Protein AF-A0A1A9I3S2-F1 (afdb_monomer_lite)

Sequence (131 aa):
MKIKRNLLPFLLFCLSVMEIPSVNAQLLFPDSGAPFLPDLVSTKNAEVKTNFNSTGTKMLWGGIDRIKGKKDPDIRELHKINDQWAPAQPANFNSDSSDSDPFFAPDDSGIYFFFRQDGWFWRRCSLLSSV

Radius of gyration: 23.64 Å; chains: 1; bounding box: 88×28×44 Å

pLDDT: mean 79.75, std 15.88, range [40.03, 97.0]

Structure (mmCIF, N/CA/C/O backbone):
data_AF-A0A1A9I3S2-F1
#
_entry.id   AF-A0A1A9I3S2-F1
#
loop_
_atom_site.group_PDB
_atom_site.id
_atom_site.type_symbol
_atom_site.label_atom_id
_atom_site.label_alt_id
_atom_site.label_comp_id
_atom_site.label_asym_id
_atom_site.label_entity_id
_atom_site.label_seq_id
_atom_site.pdbx_PDB_ins_code
_atom_site.Cartn_x
_atom_site.Cartn_y
_atom_site.Cartn_z
_atom_site.occupancy
_atom_site.B_iso_or_equiv
_atom_site.auth_seq_id
_atom_site.auth_comp_id
_atom_site.auth_asym_id
_atom_site.auth_atom_id
_atom_site.pdbx_PDB_model_num
ATOM 1 N N . MET A 1 1 ? -71.799 3.273 22.355 1.00 40.03 1 MET A N 1
ATOM 2 C CA . MET A 1 1 ? -70.868 3.816 21.341 1.00 40.03 1 MET A CA 1
ATOM 3 C C . MET A 1 1 ? -69.448 3.754 21.911 1.00 40.03 1 MET A C 1
ATOM 5 O O . MET A 1 1 ? -69.157 4.495 22.838 1.00 40.03 1 MET A O 1
ATOM 9 N N . LYS A 1 2 ? -68.613 2.787 21.489 1.00 43.72 2 LYS A N 1
ATOM 10 C CA . LYS A 1 2 ? -67.244 2.574 22.014 1.00 43.72 2 LYS A CA 1
ATOM 11 C C . LYS A 1 2 ? -66.227 3.180 21.044 1.00 43.72 2 LYS A C 1
ATOM 13 O O . LYS A 1 2 ? -66.106 2.707 19.920 1.00 43.72 2 LYS A O 1
ATOM 18 N N . ILE A 1 3 ? -65.503 4.207 21.483 1.00 51.12 3 ILE A N 1
ATOM 19 C CA . ILE A 1 3 ? -64.440 4.857 20.708 1.00 51.12 3 ILE A CA 1
ATOM 20 C C . ILE A 1 3 ? -63.161 4.021 20.868 1.00 51.12 3 ILE A C 1
ATOM 22 O O . ILE A 1 3 ? -62.609 3.939 21.965 1.00 51.12 3 ILE A O 1
ATOM 26 N N . LYS A 1 4 ? -62.694 3.373 19.792 1.00 54.69 4 LYS A N 1
ATOM 27 C CA . LYS A 1 4 ? -61.375 2.720 19.755 1.00 54.69 4 LYS A CA 1
ATOM 28 C C . LYS A 1 4 ? -60.308 3.796 19.541 1.00 54.69 4 LYS A C 1
ATOM 30 O O . LYS A 1 4 ? -60.227 4.381 18.466 1.00 54.69 4 LYS A O 1
ATOM 35 N N . ARG A 1 5 ? -59.504 4.075 20.570 1.00 58.88 5 ARG A N 1
ATOM 36 C CA . ARG A 1 5 ? -58.331 4.957 20.471 1.00 58.88 5 ARG A CA 1
ATOM 37 C C . ARG A 1 5 ? -57.192 4.197 19.781 1.00 58.88 5 ARG A C 1
ATOM 39 O O . ARG A 1 5 ? -56.639 3.271 20.365 1.00 58.88 5 ARG A O 1
ATOM 46 N N . ASN A 1 6 ? -56.859 4.578 18.548 1.00 54.81 6 ASN A N 1
ATOM 47 C CA . ASN A 1 6 ? -55.665 4.097 17.850 1.00 54.81 6 ASN A CA 1
ATOM 48 C C . ASN A 1 6 ? -54.420 4.724 18.498 1.00 54.81 6 ASN A C 1
ATOM 50 O O . ASN A 1 6 ? -54.184 5.917 18.339 1.00 54.81 6 ASN A O 1
ATOM 54 N N . LEU A 1 7 ? -53.634 3.917 19.220 1.00 60.06 7 LEU A N 1
ATOM 55 C CA . LEU A 1 7 ? -52.361 4.313 19.853 1.00 60.06 7 LEU A CA 1
ATOM 56 C C . LEU A 1 7 ? -51.160 4.341 18.884 1.00 60.06 7 LEU A C 1
ATOM 58 O O . LEU A 1 7 ? -50.065 4.744 19.268 1.00 60.06 7 LEU A O 1
ATOM 62 N N . LEU A 1 8 ? -51.364 3.955 17.621 1.00 56.53 8 LEU A N 1
ATOM 63 C CA . LEU A 1 8 ? -50.316 3.870 16.601 1.00 56.53 8 LEU A CA 1
ATOM 64 C C . LEU A 1 8 ? -49.541 5.180 16.319 1.00 56.53 8 LEU A C 1
ATOM 66 O O . LEU A 1 8 ? -48.327 5.091 16.146 1.00 56.53 8 LEU A O 1
ATOM 70 N N . PRO A 1 9 ? -50.147 6.388 16.306 1.00 54.97 9 PRO A N 1
ATOM 71 C CA . PRO A 1 9 ? -49.386 7.603 16.011 1.00 54.97 9 PRO A CA 1
ATOM 72 C C . PRO A 1 9 ? -48.502 8.048 17.186 1.00 54.97 9 PRO A C 1
ATOM 74 O O . PRO A 1 9 ? -47.575 8.823 16.983 1.00 54.97 9 PRO A O 1
ATOM 77 N N . PHE A 1 10 ? -48.744 7.542 18.402 1.00 53.94 10 PHE A N 1
ATOM 78 C CA . PHE A 1 10 ? -47.930 7.867 19.577 1.00 53.94 10 PHE A CA 1
ATOM 79 C C . PHE A 1 10 ? -46.638 7.036 19.626 1.00 53.94 10 PHE A C 1
ATOM 81 O O . PHE A 1 10 ? -45.590 7.537 20.018 1.00 53.94 10 PHE A O 1
ATOM 88 N N . LEU A 1 11 ? -46.688 5.783 19.157 1.00 53.59 11 LEU A N 1
ATOM 89 C CA . LEU A 1 11 ? -45.513 4.905 19.088 1.00 53.59 11 LEU A CA 1
ATOM 90 C C . LEU A 1 11 ? -44.508 5.324 18.003 1.00 53.59 11 LEU A C 1
ATOM 92 O O . LEU A 1 11 ? -43.307 5.165 18.201 1.00 53.59 11 LEU A O 1
ATOM 96 N N . LEU A 1 12 ? -44.973 5.904 16.891 1.00 53.69 12 LEU A N 1
ATOM 97 C CA . LEU A 1 12 ? -44.101 6.405 15.819 1.00 53.69 12 LEU A CA 1
ATOM 98 C C . LEU A 1 12 ? -43.346 7.691 16.193 1.00 53.69 12 LEU A C 1
ATOM 100 O O . LEU A 1 12 ? -42.272 7.932 15.651 1.00 53.69 12 LEU A O 1
ATOM 104 N N . PHE A 1 13 ? -43.854 8.484 17.141 1.00 51.25 13 PHE A N 1
ATOM 105 C CA . PHE A 1 13 ? -43.182 9.704 17.604 1.00 51.25 13 PHE A CA 1
ATOM 106 C C . PHE A 1 13 ? -42.066 9.420 18.628 1.00 51.25 13 PHE A C 1
ATOM 108 O O . PHE A 1 13 ? -41.108 10.178 18.727 1.00 51.25 13 PHE A O 1
ATOM 115 N N . CYS A 1 14 ? -42.131 8.304 19.364 1.00 45.00 14 CYS A N 1
ATOM 116 C CA . CYS A 1 14 ? -41.080 7.936 20.323 1.00 45.00 14 CYS A CA 1
ATOM 117 C C . CYS A 1 14 ? -39.807 7.369 19.674 1.00 45.00 14 CYS A C 1
ATOM 119 O O . CYS A 1 14 ? -38.754 7.402 20.301 1.00 45.00 14 CYS A O 1
ATOM 121 N N . LEU A 1 15 ? -39.867 6.872 18.434 1.00 50.44 15 LEU A N 1
ATOM 122 C CA . LEU A 1 15 ? -38.684 6.349 17.739 1.00 50.44 15 LEU A CA 1
ATOM 123 C C . LEU A 1 15 ? -37.826 7.429 17.060 1.00 50.44 15 LEU A C 1
ATOM 125 O O . LEU A 1 15 ? -36.729 7.115 16.607 1.00 50.44 15 LEU A O 1
ATOM 129 N N . SER A 1 16 ? -38.272 8.689 16.994 1.00 52.94 16 SER A N 1
ATOM 130 C CA . SER A 1 16 ? -37.545 9.752 16.283 1.00 52.94 16 SER A CA 1
ATOM 131 C C . SER A 1 16 ? -36.531 10.522 17.134 1.00 52.94 16 SER A C 1
ATOM 133 O O . SER A 1 16 ? -35.936 11.473 16.636 1.00 52.94 16 SER A O 1
ATOM 135 N N . VAL A 1 17 ? -36.325 10.151 18.402 1.00 58.19 17 VAL A N 1
ATOM 136 C CA . VAL A 1 17 ? -35.373 10.838 19.294 1.00 58.19 17 VAL A CA 1
ATOM 137 C C . VAL A 1 17 ? -34.492 9.823 20.022 1.00 58.19 17 VAL A C 1
ATOM 139 O O . VAL A 1 17 ? -34.403 9.804 21.244 1.00 58.19 17 VAL A O 1
ATOM 142 N N . MET A 1 18 ? -33.838 8.934 19.274 1.00 61.84 18 MET A N 1
ATOM 143 C CA . MET A 1 18 ? -32.569 8.399 19.766 1.00 61.84 18 MET A CA 1
ATOM 144 C C . MET A 1 18 ? -31.526 9.488 19.524 1.00 61.84 18 MET A C 1
ATOM 146 O O . MET A 1 18 ? -31.082 9.685 18.394 1.00 61.84 18 MET A O 1
ATOM 150 N N . GLU A 1 19 ? -31.198 10.249 20.569 1.00 61.25 19 GLU A N 1
ATOM 151 C CA . GLU A 1 19 ? -30.024 11.119 20.564 1.00 61.25 19 GLU A CA 1
ATOM 152 C C . GLU A 1 19 ? -28.807 10.263 20.211 1.00 61.25 19 GLU A C 1
ATOM 154 O O . GLU A 1 19 ? -28.432 9.355 20.954 1.00 61.25 19 GLU A O 1
ATOM 159 N N . ILE A 1 20 ? -28.207 10.527 19.051 1.00 68.31 20 ILE A N 1
ATOM 160 C CA . ILE A 1 20 ? -26.888 9.995 18.733 1.00 68.31 20 ILE A CA 1
ATOM 161 C C . ILE A 1 20 ? -25.950 10.640 19.757 1.00 68.31 20 ILE A C 1
ATOM 163 O O . ILE A 1 20 ? -25.836 11.870 19.746 1.00 68.31 20 ILE A O 1
ATOM 167 N N . PRO A 1 21 ? -25.308 9.877 20.661 1.00 67.62 21 PRO A N 1
ATOM 168 C CA . PRO A 1 21 ? -24.376 10.463 21.606 1.00 67.62 21 PRO A CA 1
ATOM 169 C C . PRO A 1 21 ? -23.288 11.177 20.808 1.00 67.62 21 PRO A C 1
ATOM 171 O O . PRO A 1 21 ? -22.611 10.576 19.971 1.00 67.62 21 PRO A O 1
ATOM 174 N N . SER A 1 22 ? -23.149 12.481 21.035 1.00 67.75 22 SER A N 1
ATOM 175 C CA . SER A 1 22 ? -22.074 13.267 20.452 1.00 67.75 22 SER A CA 1
ATOM 176 C C . SER A 1 22 ? -20.765 12.790 21.071 1.00 67.75 22 SER A C 1
ATOM 178 O O . SER A 1 22 ? -20.402 13.142 22.192 1.00 67.75 22 SER A O 1
ATOM 180 N N . VAL A 1 23 ? -20.053 11.929 20.347 1.00 70.50 23 VAL A N 1
ATOM 181 C CA . VAL A 1 23 ? -18.688 11.561 20.712 1.00 70.50 23 VAL A CA 1
ATOM 182 C C . VAL A 1 23 ? -17.849 12.825 20.581 1.00 70.50 23 VAL A C 1
ATOM 184 O O . VAL A 1 23 ? -17.577 13.297 19.478 1.00 70.50 23 VAL A O 1
ATOM 187 N N . ASN A 1 24 ? -17.464 13.397 21.720 1.00 71.19 24 ASN A N 1
ATOM 188 C CA . ASN A 1 24 ? -16.482 14.468 21.776 1.00 71.19 24 ASN A CA 1
ATOM 189 C C . ASN A 1 24 ? -15.106 13.857 21.474 1.00 71.19 24 ASN A C 1
ATOM 191 O O . ASN A 1 24 ? -14.344 13.507 22.372 1.00 71.19 24 ASN A O 1
ATOM 195 N N . ALA A 1 25 ? -14.839 13.626 20.190 1.00 73.94 25 ALA A N 1
ATOM 196 C CA . ALA A 1 25 ? -13.532 13.212 19.717 1.00 73.94 25 ALA A CA 1
ATOM 197 C C . ALA A 1 25 ? -12.644 14.458 19.654 1.00 73.94 25 ALA A C 1
ATOM 199 O O . ALA A 1 25 ? -12.697 15.226 18.693 1.00 73.94 25 ALA A O 1
ATOM 200 N N . GLN A 1 26 ? -11.839 14.684 20.692 1.00 77.69 26 GLN A N 1
ATOM 201 C CA . GLN A 1 26 ? -10.739 15.636 20.581 1.00 77.69 26 GLN A CA 1
ATOM 202 C C . GLN A 1 26 ? -9.691 15.064 19.631 1.00 77.69 26 GLN A C 1
ATOM 204 O O . GLN A 1 26 ? -9.166 13.970 19.845 1.00 77.69 26 GLN A O 1
ATOM 209 N N . LEU A 1 27 ? -9.389 15.814 18.574 1.00 74.31 27 LEU A N 1
ATOM 210 C CA . LEU A 1 27 ? -8.309 15.471 17.667 1.00 74.31 27 LEU A CA 1
ATOM 211 C C . LEU A 1 27 ? -6.982 15.801 18.361 1.00 74.31 27 LEU A C 1
ATOM 213 O O . LEU A 1 27 ? -6.622 16.967 18.518 1.00 74.31 27 LEU A O 1
ATOM 217 N N . LEU A 1 28 ? -6.286 14.768 18.829 1.00 76.75 28 LEU A N 1
ATOM 218 C CA . LEU A 1 28 ? -4.946 14.897 19.391 1.00 76.75 28 LEU A CA 1
ATOM 219 C C . LEU A 1 28 ? -3.943 14.894 18.239 1.00 76.75 28 LEU A C 1
ATOM 221 O O . LEU A 1 28 ? -3.691 13.857 17.627 1.00 76.75 28 LEU A O 1
ATOM 225 N N . PHE A 1 29 ? -3.379 16.059 17.940 1.00 75.19 29 PHE A N 1
ATOM 226 C CA . PHE A 1 29 ? -2.214 16.146 17.071 1.00 75.19 29 PHE A CA 1
ATOM 227 C C . PHE A 1 29 ? -0.960 15.963 17.931 1.00 75.19 29 PHE A C 1
ATOM 229 O O . PHE A 1 29 ? -0.811 16.682 18.917 1.00 75.19 29 PHE A O 1
ATOM 236 N N . PRO A 1 30 ? -0.067 15.017 17.610 1.00 72.06 30 PRO A N 1
ATOM 237 C CA . PRO A 1 30 ? 1.220 14.942 18.286 1.00 72.06 30 PRO A CA 1
ATOM 238 C C . PRO A 1 30 ? 2.056 16.198 17.984 1.00 72.06 30 PRO A C 1
ATOM 240 O O . PRO A 1 30 ? 2.025 16.711 16.866 1.00 72.06 30 PRO A O 1
ATOM 243 N N . ASP A 1 31 ? 2.837 16.662 18.966 1.00 71.38 31 ASP A N 1
ATOM 244 C CA . ASP A 1 31 ? 3.684 17.867 18.860 1.00 71.38 31 ASP A CA 1
ATOM 245 C C . ASP A 1 31 ? 4.813 17.738 17.815 1.00 71.38 31 ASP A C 1
ATOM 247 O O . ASP A 1 31 ? 5.454 18.722 17.443 1.00 71.38 31 ASP A O 1
ATOM 251 N N . SER A 1 32 ? 5.068 16.524 17.321 1.00 76.56 32 SER A N 1
ATOM 252 C CA . SER A 1 32 ? 6.005 16.245 16.238 1.00 76.56 32 SER A CA 1
ATOM 253 C C . SER A 1 32 ? 5.445 15.193 15.280 1.00 76.56 32 SER A C 1
ATOM 255 O O . SER A 1 32 ? 4.695 14.293 15.666 1.00 76.56 32 SER A O 1
ATOM 257 N N . GLY A 1 33 ? 5.809 15.312 14.001 1.00 79.62 33 GLY A N 1
ATOM 258 C CA . GLY A 1 33 ? 5.487 14.307 12.994 1.00 79.62 33 GLY A CA 1
ATOM 259 C C . GLY A 1 33 ? 6.255 13.020 13.277 1.00 79.62 33 GLY A C 1
ATOM 260 O O . GLY A 1 33 ? 7.434 12.918 12.945 1.00 79.62 33 GLY A O 1
ATOM 261 N N . ALA A 1 34 ? 5.599 12.050 13.908 1.00 84.94 34 ALA A N 1
ATOM 262 C CA . ALA A 1 34 ? 6.142 10.710 14.080 1.00 84.94 34 ALA A CA 1
ATOM 263 C C . ALA A 1 34 ? 5.938 9.875 12.799 1.00 84.94 34 ALA A C 1
ATOM 265 O O . ALA A 1 34 ? 4.919 10.051 12.121 1.00 84.94 34 ALA A O 1
ATOM 266 N N . PRO A 1 35 ? 6.858 8.945 12.474 1.00 89.44 35 PRO A N 1
ATOM 267 C CA . PRO A 1 35 ? 6.637 7.963 11.418 1.00 89.44 35 PRO A CA 1
ATOM 268 C C . PRO A 1 35 ? 5.333 7.193 11.640 1.00 89.44 35 PRO A C 1
ATOM 270 O O . PRO A 1 35 ? 5.015 6.790 12.763 1.00 89.44 35 PRO A O 1
ATOM 273 N N . PHE A 1 36 ? 4.583 6.967 10.566 1.00 90.06 36 PHE A N 1
ATOM 274 C CA . PHE A 1 36 ? 3.332 6.228 10.637 1.00 90.06 36 PHE A CA 1
ATOM 275 C C . PHE A 1 36 ? 3.618 4.726 10.549 1.00 90.06 36 PHE A C 1
ATOM 277 O O . PHE A 1 36 ? 4.164 4.262 9.552 1.00 90.06 36 PHE A O 1
ATOM 284 N N . LEU A 1 37 ? 3.249 3.967 11.591 1.00 92.88 37 LEU A N 1
ATOM 285 C CA . LEU A 1 37 ? 3.543 2.529 11.712 1.00 92.88 37 LEU A CA 1
ATOM 286 C C . LEU A 1 37 ? 5.005 2.211 11.336 1.00 92.88 37 LEU A C 1
ATOM 288 O O . LEU A 1 37 ? 5.252 1.618 10.276 1.00 92.88 37 LEU A O 1
ATOM 292 N N . PRO A 1 38 ? 5.972 2.639 12.171 1.00 93.25 38 PRO A N 1
ATOM 293 C CA . PRO A 1 38 ? 7.391 2.475 11.877 1.00 93.25 38 PRO A CA 1
ATOM 294 C C . PRO A 1 38 ? 7.728 1.012 11.574 1.00 93.25 38 PRO A C 1
ATOM 296 O O . PRO A 1 38 ? 7.138 0.097 12.147 1.00 93.25 38 PRO A O 1
ATOM 299 N N . ASP A 1 39 ? 8.648 0.814 10.630 1.00 91.88 39 ASP A N 1
ATOM 300 C CA . ASP A 1 39 ? 9.134 -0.482 10.135 1.00 91.88 39 ASP A CA 1
ATOM 301 C C . ASP A 1 39 ? 8.110 -1.330 9.353 1.00 91.88 39 ASP A C 1
ATOM 303 O O . ASP A 1 39 ? 8.498 -2.277 8.665 1.00 91.88 39 ASP A O 1
ATOM 307 N N . LEU A 1 40 ? 6.825 -0.957 9.368 1.00 93.25 40 LEU A N 1
ATOM 308 C CA . LEU A 1 40 ? 5.772 -1.573 8.556 1.00 93.25 40 LEU A CA 1
ATOM 309 C C . LEU A 1 40 ? 5.442 -0.729 7.320 1.00 93.25 40 LEU A C 1
ATOM 311 O O . LEU A 1 40 ? 5.560 -1.217 6.193 1.00 93.25 40 LEU A O 1
ATOM 315 N N . VAL A 1 41 ? 5.049 0.532 7.530 1.00 93.56 41 VAL A N 1
ATOM 316 C CA . VAL A 1 41 ? 4.703 1.478 6.455 1.00 93.56 41 VAL A CA 1
ATOM 317 C C . VAL A 1 41 ? 5.864 2.435 6.227 1.00 93.56 41 VAL A C 1
ATOM 319 O O . VAL A 1 41 ? 6.534 2.329 5.195 1.00 93.56 41 VAL A O 1
ATOM 322 N N . SER A 1 42 ? 6.147 3.297 7.210 1.00 92.81 42 SER A N 1
ATOM 323 C CA . SER A 1 42 ? 7.313 4.178 7.183 1.00 92.81 42 SER A CA 1
ATOM 324 C C . SER A 1 42 ? 8.580 3.353 7.384 1.00 92.81 42 SER A C 1
ATOM 326 O O . SER A 1 42 ? 8.919 2.923 8.488 1.00 92.81 42 SER A O 1
ATOM 328 N N . THR A 1 43 ? 9.272 3.113 6.276 1.00 91.31 43 THR A N 1
ATOM 329 C CA . THR A 1 43 ? 10.536 2.373 6.225 1.00 91.31 43 THR A CA 1
ATOM 330 C C . THR A 1 43 ? 11.622 3.278 5.642 1.00 91.31 43 THR A C 1
ATOM 332 O O . THR A 1 43 ? 11.396 4.456 5.392 1.00 91.31 43 THR A O 1
ATOM 335 N N . LYS A 1 44 ? 12.815 2.744 5.357 1.00 90.56 44 LYS A N 1
ATOM 336 C CA . LYS A 1 44 ? 13.837 3.491 4.595 1.00 90.56 44 LYS A CA 1
ATOM 337 C C . LYS A 1 44 ? 13.399 3.853 3.165 1.00 90.56 44 LYS A C 1
ATOM 339 O O . LYS A 1 44 ? 14.054 4.656 2.509 1.00 90.56 44 LYS A O 1
ATOM 344 N N . ASN A 1 45 ? 12.375 3.171 2.656 1.00 88.56 45 ASN A N 1
ATOM 345 C CA . ASN A 1 45 ? 11.804 3.370 1.334 1.00 88.56 45 ASN A CA 1
ATOM 346 C C . ASN A 1 45 ? 10.601 4.301 1.422 1.00 88.56 45 ASN A C 1
ATOM 348 O O . ASN A 1 45 ? 9.851 4.203 2.388 1.00 88.56 45 ASN A O 1
ATOM 352 N N . ALA A 1 46 ? 10.395 5.129 0.399 1.00 89.62 46 ALA A N 1
ATOM 353 C CA . ALA A 1 46 ? 9.303 6.091 0.402 1.00 89.62 46 ALA A CA 1
ATOM 354 C C . ALA A 1 46 ? 7.934 5.419 0.223 1.00 89.62 46 ALA A C 1
ATOM 356 O O . ALA A 1 46 ? 7.757 4.531 -0.619 1.00 89.62 46 ALA A O 1
ATOM 357 N N . GLU A 1 47 ? 6.972 5.900 1.000 1.00 92.44 47 GLU A N 1
ATOM 358 C CA . GLU A 1 47 ? 5.549 5.615 0.921 1.00 92.44 47 GLU A CA 1
ATOM 359 C C . GLU A 1 47 ? 4.777 6.810 0.345 1.00 92.44 47 GLU A C 1
ATOM 361 O O . GLU A 1 47 ? 5.025 7.967 0.686 1.00 92.44 47 GLU A O 1
ATOM 366 N N . VAL A 1 48 ? 3.822 6.539 -0.544 1.00 91.88 48 VAL A N 1
ATOM 367 C CA . VAL A 1 48 ? 2.995 7.569 -1.181 1.00 91.88 48 VAL A CA 1
ATOM 368 C C . VAL A 1 48 ? 1.527 7.165 -1.111 1.00 91.88 48 VAL A C 1
ATOM 370 O O . VAL A 1 48 ? 1.170 6.044 -1.470 1.00 91.88 48 VAL A O 1
ATOM 373 N N . LYS A 1 49 ? 0.681 8.112 -0.677 1.00 92.06 49 LYS A N 1
ATOM 374 C CA . LYS A 1 49 ? -0.787 7.991 -0.609 1.00 92.06 49 LYS A CA 1
ATOM 375 C C . LYS A 1 49 ? -1.259 6.711 0.090 1.00 92.06 49 LYS A C 1
ATOM 377 O O . LYS A 1 49 ? -1.806 5.803 -0.533 1.00 92.06 49 LYS A O 1
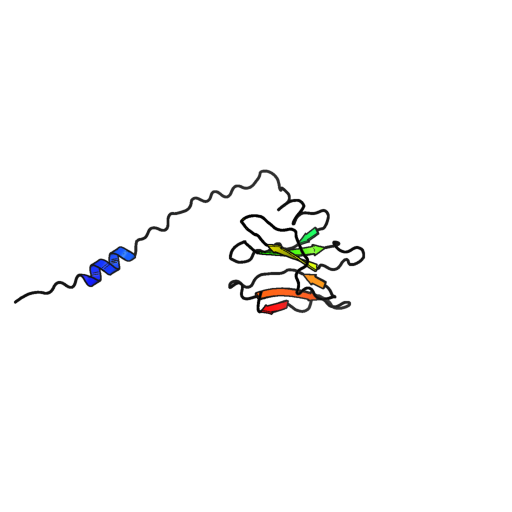ATOM 382 N N . THR A 1 50 ? -1.073 6.673 1.403 1.00 94.56 50 THR A N 1
ATOM 383 C CA . THR A 1 50 ? -1.642 5.629 2.257 1.00 94.56 50 THR A CA 1
ATOM 384 C C . THR A 1 50 ? -3.162 5.745 2.310 1.00 94.56 50 THR A C 1
ATOM 386 O O . THR A 1 50 ? -3.696 6.809 2.614 1.00 94.56 50 THR A O 1
ATOM 389 N N . ASN A 1 51 ? -3.851 4.643 2.035 1.00 95.62 51 ASN A N 1
ATOM 390 C CA . ASN A 1 51 ? -5.304 4.551 1.986 1.00 95.62 51 ASN A CA 1
ATOM 391 C C . ASN A 1 51 ? -5.792 3.353 2.794 1.00 95.62 51 ASN A C 1
ATOM 393 O O . ASN A 1 51 ? -5.151 2.305 2.806 1.00 95.62 51 ASN A O 1
ATOM 397 N N . PHE A 1 52 ? -6.944 3.502 3.439 1.00 96.31 52 PHE A N 1
ATOM 398 C CA . PHE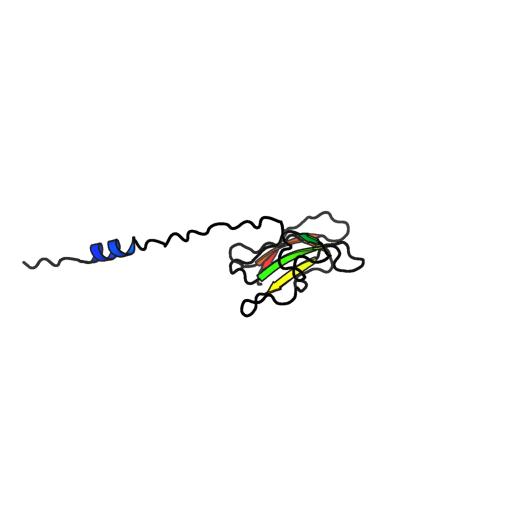 A 1 52 ? -7.606 2.447 4.202 1.00 96.31 52 PHE A CA 1
ATOM 399 C C . PHE A 1 52 ? -8.905 2.051 3.519 1.00 96.31 52 PHE A C 1
ATOM 401 O O . PHE A 1 52 ? -9.550 2.892 2.894 1.00 96.31 52 PHE A O 1
ATOM 408 N N . ASN A 1 53 ? -9.298 0.791 3.672 1.00 95.25 53 ASN A N 1
ATOM 409 C CA . ASN A 1 53 ? -10.655 0.378 3.336 1.00 95.25 53 ASN A CA 1
ATOM 410 C C . ASN A 1 53 ? -11.656 0.912 4.378 1.00 95.25 53 ASN A C 1
ATOM 412 O O . ASN A 1 53 ? -11.253 1.382 5.448 1.00 95.25 53 ASN A O 1
ATOM 416 N N . SER A 1 54 ? -12.957 0.807 4.103 1.00 94.81 54 SER A N 1
ATOM 417 C CA . SER A 1 54 ? -14.000 1.401 4.957 1.00 94.81 54 SER A CA 1
ATOM 418 C C . SER A 1 54 ? -13.977 0.907 6.413 1.00 94.81 54 SER A C 1
ATOM 420 O O . SER A 1 54 ? -14.298 1.659 7.333 1.00 94.81 54 SER A O 1
ATOM 422 N N . THR A 1 55 ? -13.541 -0.336 6.644 1.00 93.75 55 THR A N 1
ATOM 423 C CA . THR A 1 55 ? -13.447 -0.943 7.982 1.00 93.75 55 THR A CA 1
ATOM 424 C C . THR A 1 55 ? -12.127 -0.654 8.702 1.00 93.75 55 THR A C 1
ATOM 426 O O . THR A 1 55 ? -11.975 -1.020 9.867 1.00 93.75 55 THR A O 1
ATOM 429 N N . GLY A 1 56 ? -11.142 -0.044 8.034 1.00 95.44 56 GLY A N 1
ATOM 430 C CA . GLY A 1 56 ? -9.816 0.218 8.602 1.00 95.44 56 GLY A CA 1
ATOM 431 C C . GLY A 1 56 ? -8.993 -1.044 8.902 1.00 95.44 56 GLY A C 1
ATOM 432 O O . GLY A 1 56 ? -8.062 -1.000 9.716 1.00 95.44 56 GLY A O 1
ATOM 433 N N . THR A 1 57 ? -9.336 -2.176 8.278 1.00 96.31 57 THR A N 1
ATOM 434 C CA . THR A 1 57 ? -8.653 -3.471 8.453 1.00 96.31 57 THR A CA 1
ATOM 435 C C . THR A 1 57 ? -7.707 -3.811 7.308 1.00 96.31 57 THR A C 1
ATOM 437 O O . THR A 1 57 ? -6.865 -4.691 7.466 1.00 96.31 57 THR A O 1
ATOM 440 N N . LYS A 1 58 ? -7.827 -3.141 6.161 1.00 96.31 58 LYS A N 1
ATOM 441 C CA . LYS A 1 58 ? -6.882 -3.219 5.044 1.00 96.31 58 LYS A CA 1
ATOM 442 C C . LYS A 1 58 ? -6.305 -1.834 4.772 1.00 96.31 58 LYS A C 1
ATOM 444 O O . LYS A 1 58 ? -6.996 -0.826 4.925 1.00 96.31 58 LYS A O 1
ATOM 449 N N . MET A 1 59 ? -5.050 -1.795 4.348 1.00 97.00 59 MET A N 1
ATOM 450 C CA . MET A 1 59 ? -4.367 -0.562 3.970 1.00 97.00 59 MET A CA 1
ATOM 451 C C . MET A 1 59 ? -3.530 -0.781 2.720 1.00 97.00 59 MET A C 1
ATOM 453 O O . MET A 1 59 ? -2.891 -1.823 2.605 1.00 97.00 59 MET A O 1
ATOM 457 N N . LEU A 1 60 ? -3.521 0.206 1.824 1.00 97.00 60 LEU A N 1
ATOM 458 C CA . LEU A 1 60 ? -2.745 0.219 0.588 1.00 97.00 60 LEU A CA 1
ATOM 459 C C . LEU A 1 60 ? -1.925 1.498 0.460 1.00 97.00 60 LEU A C 1
ATOM 461 O O . LEU A 1 60 ? -2.370 2.561 0.888 1.00 97.00 60 LEU A O 1
ATOM 465 N N . TRP A 1 61 ? -0.753 1.414 -0.161 1.00 95.94 61 TRP A N 1
ATOM 466 C CA . TRP A 1 61 ? 0.057 2.582 -0.522 1.00 95.94 61 TRP A CA 1
ATOM 467 C C . TRP A 1 61 ? 0.993 2.262 -1.690 1.00 95.94 61 TRP A C 1
ATOM 469 O O . TRP A 1 61 ? 1.270 1.096 -1.964 1.00 95.94 61 TRP A O 1
ATOM 479 N N . GLY A 1 62 ? 1.499 3.291 -2.371 1.00 93.44 62 GLY A N 1
ATOM 480 C CA . GLY A 1 62 ? 2.591 3.137 -3.336 1.00 93.44 62 GLY A CA 1
ATOM 481 C C . GLY A 1 62 ? 3.946 3.104 -2.627 1.00 93.44 62 GLY A C 1
ATOM 482 O O . GLY A 1 62 ? 4.250 4.008 -1.847 1.00 93.44 62 GLY A O 1
ATOM 483 N N . GLY A 1 63 ? 4.764 2.085 -2.885 1.00 91.62 63 GLY A N 1
ATOM 484 C CA . GLY A 1 63 ? 6.139 1.974 -2.397 1.00 91.62 63 GLY A CA 1
ATOM 485 C C . GLY A 1 63 ? 7.157 2.308 -3.486 1.00 91.62 63 GLY A C 1
ATOM 486 O O . GLY A 1 63 ? 7.061 1.784 -4.586 1.00 91.62 63 GLY A O 1
ATOM 487 N N . ILE A 1 64 ? 8.154 3.149 -3.193 1.00 87.69 64 ILE A N 1
ATOM 488 C CA . ILE A 1 64 ? 9.215 3.528 -4.149 1.00 87.69 64 ILE A CA 1
ATOM 489 C C . ILE A 1 64 ? 10.5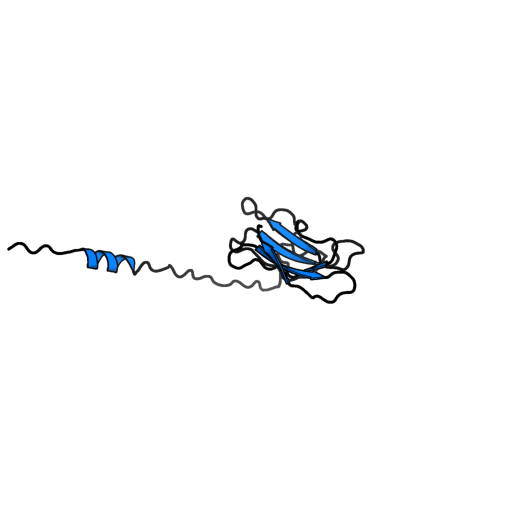75 2.967 -3.703 1.00 87.69 64 ILE A C 1
ATOM 491 O O . ILE A 1 64 ? 10.881 2.892 -2.510 1.00 87.69 64 ILE A O 1
ATOM 495 N N . ASP A 1 65 ? 11.404 2.563 -4.673 1.00 80.56 65 ASP A N 1
ATOM 496 C CA . ASP A 1 65 ? 12.772 2.045 -4.486 1.00 80.56 65 ASP A CA 1
ATOM 497 C C . ASP A 1 65 ? 12.877 0.782 -3.600 1.00 80.56 65 ASP A C 1
ATOM 499 O O . ASP A 1 65 ? 13.943 0.464 -3.062 1.00 80.56 65 ASP A O 1
ATOM 503 N N . ARG A 1 66 ? 11.781 0.031 -3.423 1.00 73.00 66 ARG A N 1
ATOM 504 C CA . ARG A 1 66 ? 11.760 -1.180 -2.575 1.00 73.00 66 ARG A CA 1
ATOM 505 C C . ARG A 1 66 ? 12.439 -2.384 -3.229 1.00 73.00 66 ARG A C 1
ATOM 507 O O . ARG A 1 66 ? 12.946 -3.254 -2.522 1.00 73.00 66 ARG A O 1
ATOM 514 N N . ILE A 1 67 ? 12.494 -2.421 -4.560 1.00 70.19 67 ILE A N 1
ATOM 515 C CA . ILE A 1 67 ? 13.158 -3.473 -5.337 1.00 70.19 67 ILE A CA 1
ATOM 516 C C . ILE A 1 67 ? 14.429 -2.891 -5.960 1.00 70.19 67 ILE A C 1
ATOM 518 O O . ILE A 1 67 ? 14.385 -1.946 -6.747 1.00 70.19 67 ILE A O 1
ATOM 522 N N . LYS A 1 68 ? 15.592 -3.460 -5.621 1.00 67.50 68 LYS A N 1
ATOM 523 C CA . LYS A 1 68 ? 16.890 -2.977 -6.115 1.00 67.50 68 LYS A CA 1
ATOM 524 C C . LYS A 1 68 ? 16.919 -2.998 -7.649 1.00 67.50 68 LYS A C 1
ATOM 526 O O . LYS A 1 68 ? 16.880 -4.065 -8.250 1.00 67.50 68 LYS A O 1
ATOM 531 N N . GLY A 1 69 ? 17.035 -1.822 -8.266 1.00 61.56 69 GLY A N 1
ATOM 532 C CA . GLY A 1 69 ? 17.103 -1.660 -9.724 1.00 61.56 69 GLY A CA 1
ATOM 533 C C . GLY A 1 69 ? 15.766 -1.356 -10.412 1.00 61.56 69 GLY A C 1
ATOM 534 O O . GLY A 1 69 ? 15.791 -0.961 -11.573 1.00 61.56 69 GLY A O 1
ATOM 535 N N . LYS A 1 70 ? 14.629 -1.449 -9.707 1.00 67.25 70 LYS A N 1
ATOM 536 C CA . LYS A 1 70 ? 13.311 -1.005 -10.187 1.00 67.25 70 LYS A CA 1
ATOM 537 C C . LYS A 1 70 ? 12.924 0.260 -9.412 1.00 67.25 70 LYS A C 1
ATOM 539 O O . LYS A 1 70 ? 12.614 0.192 -8.228 1.00 67.25 70 LYS A O 1
ATOM 544 N N . LYS A 1 71 ? 13.002 1.421 -10.074 1.00 63.44 71 LYS A N 1
ATOM 545 C CA . LYS A 1 71 ? 12.597 2.726 -9.500 1.00 63.44 71 LYS A CA 1
ATOM 546 C C . LYS A 1 71 ? 11.085 2.947 -9.523 1.00 63.44 71 LYS A C 1
ATOM 548 O O . LYS A 1 71 ? 10.583 3.933 -8.990 1.00 63.44 71 LYS A O 1
ATOM 553 N N . ASP A 1 72 ? 10.382 2.050 -10.191 1.00 73.06 72 ASP A N 1
ATOM 554 C CA . ASP A 1 72 ? 8.965 2.172 -10.449 1.00 73.06 72 ASP A CA 1
ATOM 555 C C . ASP A 1 72 ? 8.157 1.721 -9.233 1.00 73.06 72 ASP A C 1
ATOM 557 O O . ASP A 1 72 ? 8.493 0.682 -8.655 1.00 73.06 72 ASP A O 1
ATOM 561 N N . PRO A 1 73 ? 7.124 2.486 -8.832 1.00 81.81 73 PRO A N 1
ATOM 562 C CA . PRO A 1 73 ? 6.315 2.131 -7.682 1.00 81.81 73 PRO A CA 1
ATOM 563 C C . PRO A 1 73 ? 5.595 0.791 -7.861 1.00 81.81 73 PRO A C 1
ATOM 565 O O . PRO A 1 73 ? 5.174 0.449 -8.973 1.00 81.81 73 PRO A O 1
ATOM 568 N N . ASP A 1 74 ? 5.469 0.070 -6.745 1.00 89.75 74 ASP A N 1
ATOM 569 C CA . ASP A 1 74 ? 4.577 -1.072 -6.547 1.00 89.75 74 ASP A CA 1
ATOM 570 C C . ASP A 1 74 ? 3.532 -0.749 -5.471 1.00 89.75 74 ASP A C 1
ATOM 572 O O . ASP A 1 74 ? 3.781 0.025 -4.542 1.00 89.75 74 ASP A O 1
ATOM 576 N N . ILE A 1 75 ? 2.349 -1.352 -5.566 1.00 93.44 75 ILE A N 1
ATOM 577 C CA . ILE A 1 75 ? 1.331 -1.220 -4.526 1.00 93.44 75 ILE A CA 1
ATOM 578 C C . ILE A 1 75 ? 1.631 -2.215 -3.410 1.00 93.44 75 ILE A C 1
ATOM 580 O O . ILE A 1 75 ? 1.818 -3.414 -3.631 1.00 93.44 75 ILE A O 1
ATOM 584 N N . ARG A 1 76 ? 1.670 -1.711 -2.184 1.00 94.81 76 ARG A N 1
ATOM 585 C CA . ARG A 1 76 ? 1.857 -2.486 -0.960 1.00 94.81 76 ARG A CA 1
ATOM 586 C C . ARG A 1 76 ? 0.551 -2.593 -0.210 1.00 94.81 76 ARG A C 1
ATOM 588 O O . ARG A 1 76 ? -0.265 -1.678 -0.273 1.00 94.81 76 ARG A O 1
ATOM 595 N N . GLU A 1 77 ? 0.404 -3.677 0.537 1.00 96.19 77 GLU A N 1
ATOM 596 C CA . GLU A 1 77 ? -0.762 -3.916 1.370 1.00 96.19 77 GLU A CA 1
ATOM 597 C C . GLU A 1 77 ? -0.406 -4.382 2.785 1.00 96.19 77 GLU A C 1
ATOM 599 O O . GLU A 1 77 ? 0.611 -5.044 3.020 1.00 96.19 77 GLU A O 1
ATOM 604 N N . LEU A 1 78 ? -1.283 -4.029 3.726 1.00 96.69 78 LEU A N 1
ATOM 605 C CA . LEU A 1 78 ? -1.307 -4.518 5.101 1.00 96.69 78 LEU A CA 1
ATOM 606 C C . LEU A 1 78 ? -2.707 -4.992 5.459 1.00 96.69 78 LEU A C 1
ATOM 608 O O . LEU A 1 78 ? -3.705 -4.361 5.105 1.00 96.69 78 LEU A O 1
ATOM 612 N N . HIS A 1 79 ? -2.753 -6.054 6.257 1.00 96.38 79 HIS A N 1
ATOM 613 C CA . HIS A 1 79 ? -3.978 -6.586 6.833 1.00 96.38 79 HIS A CA 1
ATOM 614 C C . HIS A 1 79 ? -3.895 -6.531 8.352 1.00 96.38 79 HIS A C 1
ATOM 616 O O . HIS A 1 79 ? -2.891 -6.928 8.945 1.00 96.38 79 HIS A O 1
ATOM 622 N N . LYS A 1 80 ? -4.963 -6.051 8.984 1.00 96.81 80 LYS A N 1
ATOM 623 C CA . LYS A 1 80 ? -5.150 -6.126 10.427 1.00 96.81 80 LYS A CA 1
ATOM 624 C C . LYS A 1 80 ? -5.818 -7.459 10.759 1.00 96.81 80 LYS A C 1
ATOM 626 O O . LYS A 1 80 ? -6.934 -7.719 10.316 1.00 96.81 80 LYS A O 1
ATOM 631 N N . ILE A 1 81 ? -5.130 -8.296 11.526 1.00 94.75 81 ILE A N 1
ATOM 632 C CA . ILE A 1 81 ? -5.581 -9.611 11.985 1.00 94.75 81 ILE A CA 1
ATOM 633 C C . ILE A 1 81 ? -5.575 -9.571 13.512 1.00 94.75 81 ILE A C 1
ATOM 635 O O . ILE A 1 81 ? -4.535 -9.303 14.108 1.00 94.75 81 ILE A O 1
ATOM 639 N N . ASN A 1 82 ? -6.724 -9.819 14.149 1.00 94.62 82 ASN A N 1
ATOM 640 C CA . ASN A 1 82 ? -6.875 -9.757 15.613 1.00 94.62 82 ASN A CA 1
ATOM 641 C C . ASN A 1 82 ? -6.323 -8.447 16.213 1.00 94.62 82 ASN A C 1
ATOM 643 O O . ASN A 1 82 ? -5.512 -8.466 17.136 1.00 94.62 82 ASN A O 1
ATOM 647 N N . ASP A 1 83 ? -6.713 -7.313 15.624 1.00 93.31 83 ASP A N 1
ATOM 648 C CA . ASP A 1 83 ? -6.270 -5.958 15.988 1.00 93.31 83 ASP A CA 1
ATOM 649 C C . ASP A 1 83 ? -4.770 -5.656 15.838 1.00 93.31 83 ASP A C 1
ATOM 651 O O . ASP A 1 83 ? -4.311 -4.571 16.197 1.00 93.31 83 ASP A O 1
ATOM 655 N N . GLN A 1 84 ? -4.007 -6.553 15.212 1.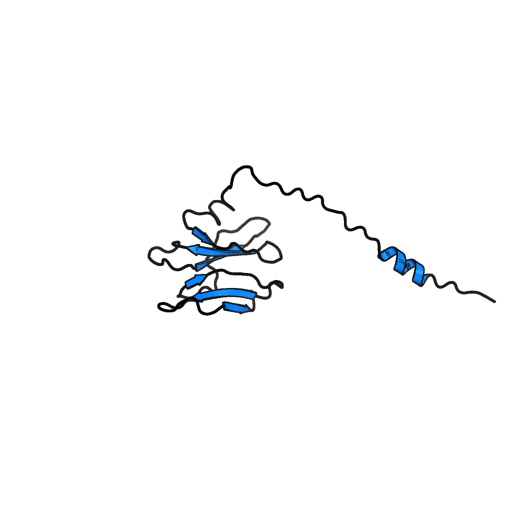00 95.31 84 GLN A N 1
ATOM 656 C CA . GLN A 1 84 ? -2.585 -6.371 14.936 1.00 95.31 84 GLN A CA 1
ATOM 657 C C . GLN A 1 84 ? -2.321 -6.300 13.436 1.00 95.31 84 GLN A C 1
ATOM 659 O O . GLN A 1 84 ? -2.894 -7.053 12.651 1.00 95.31 84 GLN A O 1
ATOM 664 N N . TRP A 1 85 ? -1.437 -5.396 13.021 1.00 96.81 85 TRP A N 1
ATOM 665 C CA . TRP A 1 85 ? -0.996 -5.338 11.630 1.00 96.81 85 TRP A CA 1
ATOM 666 C C . TRP A 1 85 ? -0.050 -6.503 11.326 1.00 96.81 85 TRP A C 1
ATOM 668 O O . TRP A 1 85 ? 0.966 -6.677 11.997 1.00 96.81 85 TRP A O 1
ATOM 678 N N . ALA A 1 86 ? -0.382 -7.290 10.304 1.00 95.44 86 ALA A N 1
ATOM 679 C CA . ALA A 1 86 ? 0.521 -8.283 9.729 1.00 95.44 86 ALA A CA 1
ATOM 680 C C . ALA A 1 86 ? 1.685 -7.595 8.983 1.00 95.44 86 ALA A C 1
ATOM 682 O O . ALA A 1 86 ? 1.604 -6.401 8.723 1.00 95.44 86 ALA A O 1
ATOM 683 N N . PRO A 1 87 ? 2.770 -8.294 8.612 1.00 93.56 87 PRO A N 1
ATOM 684 C CA . PRO A 1 87 ? 3.829 -7.710 7.788 1.00 93.56 87 PRO A CA 1
ATOM 685 C C . PRO A 1 87 ? 3.335 -7.224 6.416 1.00 93.56 87 PRO A C 1
ATOM 687 O O . PRO A 1 87 ? 2.475 -7.846 5.795 1.00 93.56 87 PRO A O 1
ATOM 690 N N . ALA A 1 88 ? 3.921 -6.130 5.921 1.00 92.75 88 ALA A N 1
ATOM 691 C CA . ALA A 1 88 ? 3.574 -5.550 4.627 1.00 92.75 88 ALA A CA 1
ATOM 692 C C . ALA A 1 88 ? 3.973 -6.465 3.462 1.00 92.75 88 ALA A C 1
ATOM 694 O O . ALA A 1 88 ? 5.141 -6.844 3.338 1.00 92.75 88 ALA A O 1
ATOM 695 N N . GLN A 1 89 ? 3.064 -6.700 2.523 1.00 92.62 89 GLN A N 1
ATOM 696 C CA . GLN A 1 89 ? 3.298 -7.534 1.337 1.00 92.62 89 GLN A CA 1
ATOM 697 C C . GLN A 1 89 ? 3.001 -6.762 0.039 1.00 92.62 89 GLN A C 1
ATOM 699 O O . GLN A 1 89 ? 2.344 -5.721 0.093 1.00 92.62 89 GLN A O 1
ATOM 704 N N . PRO A 1 90 ? 3.559 -7.164 -1.120 1.00 91.81 90 PRO A N 1
ATOM 705 C CA . PRO A 1 90 ? 3.129 -6.601 -2.393 1.00 91.81 90 PRO A CA 1
ATOM 706 C C . PRO A 1 90 ? 1.680 -7.020 -2.648 1.00 91.81 90 PRO A C 1
ATOM 708 O O . PRO A 1 90 ? 1.338 -8.181 -2.431 1.00 91.81 90 PRO A O 1
ATOM 711 N N . ALA A 1 91 ? 0.853 -6.099 -3.134 1.00 92.50 91 ALA A N 1
ATOM 712 C CA . ALA A 1 91 ? -0.495 -6.434 -3.565 1.00 92.50 91 ALA A CA 1
ATOM 713 C C . ALA A 1 91 ? -0.457 -7.475 -4.696 1.00 92.50 91 ALA A C 1
ATOM 715 O O . ALA A 1 91 ? 0.377 -7.399 -5.605 1.00 92.50 91 ALA A O 1
ATOM 716 N N . ASN A 1 92 ? -1.368 -8.444 -4.645 1.00 90.12 92 ASN A N 1
ATOM 717 C CA . ASN A 1 92 ? -1.411 -9.571 -5.583 1.00 90.12 92 ASN A CA 1
ATOM 718 C C . ASN A 1 92 ? -1.775 -9.177 -7.027 1.00 90.12 92 ASN A C 1
ATOM 720 O O . ASN A 1 92 ? -1.531 -9.949 -7.949 1.00 90.12 92 ASN A O 1
ATOM 724 N N . PHE A 1 93 ? -2.357 -7.994 -7.213 1.00 88.12 93 PHE A N 1
ATOM 725 C CA . PHE A 1 93 ? -2.776 -7.460 -8.505 1.00 88.12 93 PHE A CA 1
ATOM 726 C C . PHE A 1 93 ? -1.747 -6.520 -9.134 1.00 88.12 93 PHE A C 1
ATOM 728 O O . PHE A 1 93 ? -2.018 -5.971 -10.203 1.00 88.12 93 PHE A O 1
ATOM 735 N N . ASN A 1 94 ? -0.594 -6.315 -8.485 1.00 88.56 94 ASN A N 1
ATOM 736 C CA . ASN A 1 94 ? 0.512 -5.616 -9.124 1.00 88.56 94 ASN A CA 1
ATOM 737 C C . ASN A 1 94 ? 0.830 -6.286 -10.462 1.00 88.56 94 ASN A C 1
ATOM 739 O O . ASN A 1 94 ? 0.953 -7.507 -10.569 1.00 88.56 94 ASN A O 1
ATOM 743 N N . SER A 1 95 ? 0.978 -5.457 -11.477 1.00 84.75 95 SER A N 1
ATOM 744 C CA . SER A 1 95 ? 1.492 -5.834 -12.776 1.00 84.75 95 SER A CA 1
ATOM 745 C C . SER A 1 95 ? 3.011 -6.016 -12.733 1.00 84.75 95 SER A C 1
ATOM 747 O O . S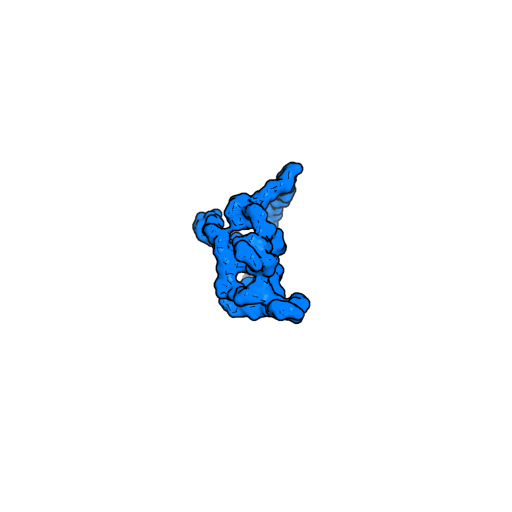ER A 1 95 ? 3.704 -5.603 -11.799 1.00 84.75 95 SER A O 1
ATOM 749 N N . ASP A 1 96 ? 3.563 -6.565 -13.815 1.00 83.31 96 ASP A N 1
ATOM 750 C CA . ASP A 1 96 ? 5.015 -6.588 -14.019 1.00 83.31 96 ASP A CA 1
ATOM 751 C C . ASP A 1 96 ? 5.597 -5.176 -14.252 1.00 83.31 96 ASP A C 1
ATOM 753 O O . ASP A 1 96 ? 6.809 -4.970 -14.129 1.00 83.31 96 ASP A O 1
ATOM 757 N N . SER A 1 97 ? 4.744 -4.188 -14.558 1.00 82.31 97 SER A N 1
ATOM 758 C CA . SER A 1 97 ? 5.114 -2.790 -14.808 1.00 82.31 97 SER A CA 1
ATOM 759 C C . SER A 1 97 ? 5.010 -1.937 -13.530 1.00 82.31 97 SER A C 1
ATOM 761 O O . SER A 1 97 ? 5.401 -2.405 -12.457 1.00 82.31 97 SER A O 1
ATOM 763 N N . SER A 1 98 ? 4.599 -0.668 -13.638 1.00 86.50 98 SER A N 1
ATOM 764 C CA . SER A 1 98 ? 4.512 0.264 -12.513 1.00 86.50 98 SER A CA 1
ATOM 765 C C . SER A 1 98 ? 3.065 0.538 -12.124 1.00 86.50 98 SER A C 1
ATOM 767 O O . SER A 1 98 ? 2.277 0.961 -12.974 1.00 86.50 98 SER A O 1
ATOM 769 N N . ASP A 1 99 ? 2.757 0.375 -10.837 1.00 88.12 99 ASP A N 1
ATOM 770 C CA . ASP A 1 99 ? 1.426 0.587 -10.269 1.00 88.12 99 ASP A CA 1
ATOM 771 C C . ASP A 1 99 ? 1.492 1.545 -9.077 1.00 88.12 99 ASP A C 1
ATOM 773 O O . ASP A 1 99 ? 2.376 1.441 -8.225 1.00 88.12 99 ASP A O 1
ATOM 777 N N . SER A 1 100 ? 0.581 2.518 -9.012 1.00 89.88 100 SER A N 1
ATOM 778 C CA . SER A 1 100 ? 0.634 3.574 -7.997 1.00 89.88 100 SER A CA 1
ATOM 779 C C . SER A 1 100 ? -0.729 4.143 -7.612 1.00 89.88 100 SER A C 1
ATOM 781 O O . SER A 1 100 ? -1.737 3.923 -8.279 1.00 89.88 100 SER A O 1
ATOM 783 N N . ASP A 1 101 ? -0.729 4.941 -6.542 1.00 91.44 101 ASP A N 1
ATOM 784 C CA . ASP A 1 101 ? -1.881 5.669 -5.994 1.00 91.44 101 ASP A CA 1
ATOM 785 C C . ASP A 1 101 ? -3.152 4.814 -5.838 1.00 91.44 101 ASP A C 1
ATOM 787 O O . ASP A 1 101 ? -4.193 5.140 -6.419 1.00 91.44 101 ASP A O 1
ATOM 791 N N . PRO A 1 102 ? -3.085 3.721 -5.060 1.00 94.38 102 PRO A N 1
ATOM 792 C CA . PRO A 1 102 ? -4.252 2.893 -4.803 1.00 94.38 102 PRO A CA 1
ATOM 793 C C . PRO A 1 102 ? -5.307 3.671 -4.013 1.00 94.38 102 PRO A C 1
ATOM 795 O O . PRO A 1 102 ? -4.983 4.417 -3.091 1.00 94.38 102 PRO A O 1
ATOM 798 N N . PHE A 1 103 ? -6.576 3.439 -4.324 1.00 95.06 103 PHE A N 1
ATOM 799 C CA . PHE A 1 103 ? -7.716 3.982 -3.597 1.00 95.06 103 PHE A CA 1
ATOM 800 C C . PHE A 1 103 ? -8.850 2.957 -3.570 1.00 95.06 103 PHE A C 1
ATOM 802 O O . PHE A 1 103 ? -9.268 2.464 -4.618 1.00 95.06 103 PHE A O 1
ATOM 809 N N . PHE A 1 104 ? -9.359 2.631 -2.384 1.00 94.38 104 PHE A N 1
ATOM 810 C CA . PHE A 1 104 ? -10.518 1.748 -2.259 1.00 94.38 104 PHE A CA 1
ATOM 811 C C . PHE A 1 104 ? -11.772 2.442 -2.794 1.00 94.38 104 PHE A C 1
ATOM 813 O O . PHE A 1 104 ? -11.996 3.623 -2.532 1.00 94.38 104 PHE A O 1
A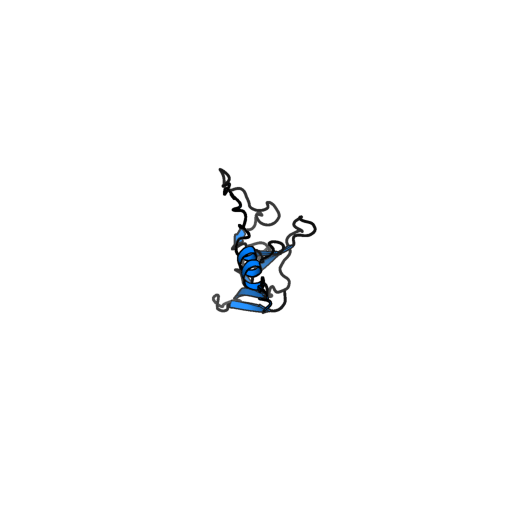TOM 820 N N . ALA A 1 105 ? -12.606 1.719 -3.539 1.00 92.69 105 ALA A N 1
ATOM 821 C CA . ALA A 1 105 ? -13.941 2.203 -3.860 1.00 92.69 105 ALA A CA 1
ATOM 822 C C . ALA A 1 105 ? -14.703 2.520 -2.554 1.00 92.69 105 ALA A C 1
ATOM 824 O O . ALA A 1 105 ? -14.505 1.817 -1.565 1.00 92.69 105 ALA A O 1
ATOM 825 N N . PRO A 1 106 ? -15.579 3.543 -2.512 1.00 90.38 106 PRO A N 1
ATOM 826 C CA . PRO A 1 106 ? -16.285 3.914 -1.279 1.00 90.38 106 PRO A CA 1
ATOM 827 C C . PRO A 1 106 ? -17.124 2.791 -0.652 1.00 90.38 106 PRO A C 1
ATOM 829 O O . PRO A 1 106 ? -17.393 2.821 0.545 1.00 90.38 106 PRO A O 1
ATOM 832 N N . ASP A 1 107 ? -17.556 1.825 -1.461 1.00 91.12 107 ASP A N 1
ATOM 833 C CA . ASP A 1 107 ? -18.303 0.632 -1.057 1.00 91.12 107 ASP A CA 1
ATOM 834 C C . ASP A 1 107 ? -17.411 -0.610 -0.876 1.00 91.12 107 ASP A C 1
ATOM 836 O O . ASP A 1 107 ? -17.922 -1.722 -0.764 1.00 91.12 107 ASP A O 1
ATOM 840 N N . ASP A 1 108 ? -16.087 -0.429 -0.884 1.00 92.81 108 ASP A N 1
ATOM 841 C CA . ASP A 1 108 ? -15.059 -1.473 -0.866 1.00 92.81 108 ASP A CA 1
ATOM 842 C C . ASP A 1 108 ? -15.201 -2.532 -1.985 1.00 92.81 108 ASP A C 1
ATOM 844 O O . ASP A 1 108 ? -14.558 -3.579 -1.931 1.00 92.81 108 ASP A O 1
ATOM 848 N N . SER A 1 109 ? -15.985 -2.276 -3.044 1.00 92.62 109 SER A N 1
ATOM 849 C CA . SER A 1 109 ? -16.207 -3.242 -4.139 1.00 92.62 109 SER A CA 1
ATOM 850 C C . SER A 1 109 ? -14.961 -3.520 -4.990 1.00 92.62 109 SER A C 1
ATOM 852 O O . SER A 1 109 ? -14.910 -4.492 -5.758 1.00 92.62 109 SER A O 1
ATOM 854 N N . GLY A 1 110 ? -13.951 -2.662 -4.862 1.00 92.69 110 GLY A N 1
ATOM 855 C CA . GLY A 1 110 ? -12.733 -2.734 -5.639 1.00 92.69 110 GLY A CA 1
ATOM 856 C C . GLY A 1 110 ? -11.695 -1.687 -5.267 1.00 92.69 110 GLY A C 1
ATOM 857 O O . GLY A 1 110 ? -11.866 -0.907 -4.330 1.00 92.69 110 GLY A O 1
ATOM 858 N N . ILE A 1 111 ? -10.608 -1.671 -6.036 1.00 94.44 111 ILE A N 1
ATOM 859 C CA . ILE A 1 111 ? -9.502 -0.718 -5.893 1.00 94.44 111 ILE A CA 1
ATOM 860 C C . ILE A 1 111 ? -9.284 -0.003 -7.223 1.00 94.44 111 ILE A C 1
ATOM 862 O O . ILE A 1 111 ? -9.135 -0.646 -8.264 1.00 94.44 111 ILE A O 1
ATOM 866 N N . TYR A 1 112 ? -9.228 1.323 -7.167 1.00 93.06 112 TYR A N 1
ATOM 867 C CA . TYR A 1 112 ? -8.742 2.182 -8.236 1.00 93.06 112 TYR A CA 1
ATOM 868 C C . TYR A 1 112 ? -7.238 2.395 -8.088 1.00 93.06 112 TYR A C 1
ATOM 870 O O . TYR A 1 112 ? -6.764 2.633 -6.981 1.00 93.06 112 TYR A O 1
ATOM 878 N N . PHE A 1 113 ? -6.483 2.343 -9.180 1.00 92.06 113 PHE A N 1
ATOM 879 C CA . PHE A 1 113 ? -5.048 2.642 -9.169 1.00 92.06 113 PHE A CA 1
ATOM 880 C C . PHE A 1 113 ? -4.567 3.118 -10.538 1.00 92.06 113 PHE A C 1
ATOM 882 O O . PHE A 1 113 ? -5.215 2.869 -11.559 1.00 92.06 113 PHE A O 1
ATOM 889 N N . PHE A 1 114 ? -3.424 3.800 -10.573 1.00 88.25 114 PHE A N 1
ATOM 890 C CA . PHE A 1 114 ? -2.751 4.122 -11.824 1.00 88.25 114 PHE A CA 1
ATOM 891 C C . PHE A 1 114 ? -1.805 3.007 -12.229 1.00 88.25 114 PHE A C 1
ATOM 893 O O . PHE A 1 114 ? -1.002 2.543 -11.428 1.00 88.25 114 PHE A O 1
ATOM 900 N N . PHE A 1 115 ? -1.863 2.660 -13.507 1.00 84.19 115 PHE A N 1
ATOM 901 C CA . PHE A 1 115 ? -0.933 1.744 -14.150 1.00 84.19 115 PHE A CA 1
ATOM 902 C C . PHE A 1 115 ? -0.110 2.490 -15.204 1.00 84.19 115 PHE A C 1
ATOM 904 O O . PHE A 1 115 ? -0.632 3.336 -15.951 1.00 84.19 115 PHE A O 1
ATOM 911 N N . ARG A 1 116 ? 1.172 2.137 -15.311 1.00 81.69 116 ARG A N 1
ATOM 912 C CA . ARG A 1 116 ? 2.070 2.607 -16.366 1.00 81.69 116 ARG A CA 1
ATOM 913 C C . ARG A 1 116 ? 2.909 1.464 -16.917 1.00 81.69 116 ARG A C 1
ATOM 915 O O . ARG A 1 116 ? 3.651 0.814 -16.190 1.00 81.69 116 ARG A O 1
ATOM 922 N N . GLN A 1 117 ? 2.841 1.316 -18.235 1.00 76.00 117 GLN A N 1
ATOM 923 C CA . GLN A 1 117 ? 3.735 0.481 -19.029 1.00 76.00 117 GLN A CA 1
ATOM 924 C C . GLN A 1 117 ? 4.986 1.272 -19.437 1.00 76.00 117 GLN A C 1
ATOM 926 O O . GLN A 1 117 ? 4.902 2.476 -19.697 1.00 76.00 117 GLN A O 1
ATOM 931 N N . ASP A 1 118 ? 6.131 0.600 -19.529 1.00 72.19 118 ASP A N 1
ATOM 932 C CA . ASP A 1 118 ? 7.417 1.221 -19.862 1.00 72.19 118 ASP A CA 1
ATOM 933 C C . ASP A 1 118 ? 7.355 2.061 -21.146 1.00 72.19 118 ASP A C 1
ATOM 935 O O . ASP A 1 118 ? 6.843 1.631 -22.180 1.00 72.19 118 ASP A O 1
ATOM 939 N N . GLY A 1 119 ? 7.877 3.289 -21.082 1.00 64.94 119 GLY A N 1
ATOM 940 C CA . GLY A 1 119 ? 7.869 4.234 -22.205 1.00 64.94 119 GLY A CA 1
ATOM 941 C C . GLY A 1 119 ? 6.555 5.003 -22.405 1.00 64.94 119 GLY A C 1
ATOM 942 O O . GLY A 1 119 ? 6.488 5.871 -23.276 1.00 64.94 119 GLY A O 1
ATOM 943 N N . TRP A 1 120 ? 5.523 4.752 -21.591 1.00 59.84 120 TRP A N 1
ATOM 944 C CA . TRP A 1 120 ? 4.271 5.514 -21.590 1.00 59.84 120 TRP A CA 1
ATOM 945 C C . TRP A 1 120 ? 4.214 6.476 -20.394 1.00 59.84 120 TRP A C 1
ATOM 947 O O . TRP A 1 120 ? 4.708 6.180 -19.313 1.00 59.84 120 TRP A O 1
ATOM 957 N N . PHE A 1 121 ? 3.570 7.636 -20.558 1.00 63.97 121 PHE A N 1
ATOM 958 C CA . PHE A 1 121 ? 3.127 8.458 -19.419 1.00 63.97 121 PHE A CA 1
ATOM 959 C C . PHE A 1 121 ? 1.987 7.746 -18.656 1.00 63.97 121 PHE A C 1
ATOM 961 O O . PHE A 1 121 ? 1.363 6.846 -19.210 1.00 63.97 121 PHE A O 1
ATOM 968 N N . TRP A 1 122 ? 1.684 8.126 -17.410 1.00 60.28 122 TRP A N 1
ATOM 969 C CA . TRP A 1 122 ? 0.544 7.583 -16.646 1.00 60.28 122 TRP A CA 1
ATOM 970 C C . TRP A 1 122 ? -0.776 7.840 -17.394 1.00 60.28 122 TRP A C 1
ATOM 972 O O . TRP A 1 122 ? -1.186 8.992 -17.518 1.00 60.28 122 TRP A O 1
ATOM 982 N N . ARG A 1 123 ? -1.418 6.805 -17.963 1.00 54.78 123 ARG A N 1
ATOM 983 C CA . ARG A 1 123 ? -2.561 7.005 -18.888 1.00 54.78 123 ARG A CA 1
ATOM 984 C C . ARG A 1 123 ? -3.882 6.381 -18.456 1.00 54.78 123 ARG A C 1
ATOM 986 O O . ARG A 1 123 ? -4.886 6.673 -19.103 1.00 54.78 123 ARG A O 1
ATOM 993 N N . ARG A 1 124 ? -3.918 5.505 -17.445 1.00 59.69 124 ARG A N 1
ATOM 994 C CA . ARG A 1 124 ? -5.151 4.782 -17.089 1.00 59.69 124 ARG A CA 1
ATOM 995 C C . ARG A 1 124 ? -5.309 4.593 -15.587 1.00 59.69 124 ARG A C 1
ATOM 997 O O . ARG A 1 124 ? -4.375 4.166 -14.917 1.00 59.69 124 ARG A O 1
ATOM 1004 N N . CYS A 1 125 ? -6.514 4.911 -15.118 1.00 64.00 125 CYS A N 1
ATOM 1005 C CA . CYS A 1 125 ? -7.053 4.445 -13.852 1.00 64.00 125 CYS A CA 1
ATOM 1006 C C . CYS A 1 125 ? -7.711 3.085 -14.110 1.00 64.00 125 CYS A C 1
ATOM 1008 O O . CYS A 1 125 ? -8.561 2.974 -14.998 1.00 64.00 125 CYS A O 1
ATOM 1010 N N . SER A 1 126 ? -7.283 2.066 -13.379 1.00 72.19 126 SER A N 1
ATOM 1011 C CA . SER A 1 126 ? -7.818 0.709 -13.457 1.00 72.19 126 SER A CA 1
ATOM 1012 C C . SER A 1 126 ? -8.679 0.445 -12.231 1.00 72.19 126 SER A C 1
ATOM 1014 O O . SER A 1 126 ? -8.261 0.782 -11.129 1.00 72.19 126 SER A O 1
ATOM 1016 N N . LEU A 1 127 ? -9.854 -0.161 -12.418 1.00 74.00 127 LEU A N 1
ATOM 1017 C CA . LEU A 1 127 ? -10.668 -0.698 -11.328 1.00 74.00 127 LEU A CA 1
ATOM 1018 C C . LEU A 1 127 ? -10.476 -2.211 -11.281 1.00 74.00 127 LEU A C 1
ATOM 1020 O O . LEU A 1 127 ? -10.850 -2.913 -12.223 1.00 74.00 127 LEU A O 1
ATOM 1024 N N . LEU A 1 128 ? -9.939 -2.711 -10.175 1.00 72.12 128 LEU A N 1
ATOM 1025 C CA . LEU A 1 128 ? -10.015 -4.126 -9.848 1.00 72.12 128 LEU A CA 1
ATOM 1026 C C . LEU A 1 128 ? -11.306 -4.363 -9.066 1.00 72.12 128 LEU A C 1
ATOM 1028 O O . LEU A 1 128 ? -11.410 -3.915 -7.930 1.00 72.12 128 LEU A O 1
ATOM 1032 N N . SER A 1 129 ? -12.283 -5.037 -9.673 1.00 54.25 129 SER A N 1
ATOM 1033 C CA . SER A 1 129 ? -13.473 -5.523 -8.956 1.00 54.25 129 SER A CA 1
ATOM 1034 C C . SER A 1 129 ? -13.166 -6.891 -8.337 1.00 54.25 129 SER A C 1
ATOM 1036 O O . SER A 1 129 ? -12.456 -7.668 -8.967 1.00 54.25 129 SER A O 1
ATOM 1038 N N . SER A 1 130 ? -13.682 -7.155 -7.127 1.00 52.25 130 SER A N 1
ATOM 1039 C CA . SER A 1 130 ? -13.485 -8.356 -6.277 1.00 52.25 130 SER A CA 1
ATOM 1040 C C . SER A 1 130 ? -12.178 -8.433 -5.459 1.00 52.25 130 SER A C 1
ATOM 1042 O O . SER A 1 130 ? -11.258 -9.168 -5.819 1.00 52.25 130 SER A O 1
ATOM 1044 N N . VAL A 1 131 ? -12.127 -7.722 -4.324 1.00 48.84 131 VAL A N 1
ATOM 1045 C CA . VAL A 1 131 ? -11.028 -7.729 -3.324 1.00 48.84 131 VAL A CA 1
ATOM 1046 C C . VAL A 1 131 ? -11.510 -8.251 -1.969 1.00 48.84 131 VAL A C 1
ATOM 1048 O O . VAL A 1 131 ? -12.709 -8.078 -1.674 1.00 48.84 131 VAL A O 1
#

Organism: NCBI:txid1176587

Secondary structure (DSSP, 8-state):
-------HHHHHHHTT--------------SS-PPSSTTTSSSSS-EEEEEE-TTSSEEEEEE-S-BTTB-S-EEEEEEEETTEEPPPEE-TT--SSEEEEEEE-TTSSEEEEEEE-TTS-S-EEEEEE--

Foldseek 3Di:
DDDDDDCVVVVVVVVPDPPPPPPPDDDDDPPDDDDDPPPAQDDPWDWAAWEAAPVRQKIKTWTACPDPPDRATFIKMWGQDPNDIDHIDTDPPTDPFHKGDWYADNVNQWIWIFDDDPPDDGDDTDTDGDD